Protein AF-A0A9J7MA09-F1 (afdb_monomer)

Mean predicted aligned error: 22.76 Å

Organism: Branchiostoma floridae (NCBI:txid7739)

pLDDT: mean 70.7, std 17.02, range [36.59, 96.62]

Secondary structure (DSSP, 8-state):
--HHHHHHHHGGG-TT--EE--TTSHHHHH-TTHHHHHHHH-TT--EETTEEP------TT---------THHHHHHHHHHHHHHHHHHHHHHHHHHHHHHHHHHHHHHHTS-SSPPP-----------------------TT-HHHHHHHHHHHHHHH---

Solvent-accessible surface area (backbone atoms only — not comparable to full-atom values): 10459 Å² total; per-residue (Å²): 132,74,68,71,60,57,59,67,61,52,50,55,72,42,65,78,42,42,68,49,80,59,80,91,41,76,72,64,76,78,37,100,55,52,69,60,57,49,44,74,52,23,73,48,39,42,31,49,66,87,40,76,46,81,71,88,80,64,66,91,83,67,72,78,82,80,64,82,81,58,69,64,60,66,55,46,52,57,50,50,52,50,50,51,52,50,50,52,52,50,50,54,50,49,52,50,51,52,53,51,52,53,50,53,50,48,54,52,59,72,67,48,75,90,64,78,76,81,77,92,77,82,83,74,94,76,78,94,78,87,80,90,87,79,93,72,87,66,80,77,64,93,74,43,70,68,58,55,53,49,51,52,51,55,49,42,64,72,75,62,73,125

Sequence (162 aa):
MCHPCVLQCLLSKCQQLAELHISGNPFCKERFSYHQELQSRIPSLELLDGLTTKRQSGRVGSAPVMRPMSASTIVSARQVESQLRNVEQQLSTFQSDLGQRFSSLRATMDSLPVEPPPSARSVGDRSDSRPSSGASSRPVSRCSSRARLKEAKDFAAKNFQL

Foldseek 3Di:
DDPVVVVLVVLLVCQQAAEDEDPPDPVVVPDPCVLVSSCVSHLNYQYYNNDGDDRPPDDPPPDPPCDPPPPVVVVVVVVVVVVVVVVVVVVVVVVVVVVVVVVVVVVVVVPDDPDDDPPPPDDDDDDDDDDDDDDDCDPPPPDDVVVVVVVVVVVCVVPPDD

Structure (mmCIF, N/CA/C/O backbone):
data_AF-A0A9J7MA09-F1
#
_entry.id   AF-A0A9J7MA09-F1
#
loop_
_atom_site.group_PDB
_atom_site.id
_atom_site.type_symbol
_atom_site.label_atom_id
_atom_site.label_alt_id
_atom_site.label_comp_id
_atom_site.label_asym_id
_atom_site.label_entity_id
_atom_site.label_seq_id
_atom_site.pdbx_PDB_ins_code
_atom_site.Cartn_x
_atom_site.Cartn_y
_atom_site.Cartn_z
_atom_site.occupancy
_atom_site.B_iso_or_equiv
_atom_site.auth_seq_id
_atom_site.auth_comp_id
_atom_site.auth_asym_id
_atom_site.auth_atom_id
_atom_site.pdbx_PDB_model_num
ATOM 1 N N . MET A 1 1 ? -19.377 -38.720 8.207 1.00 37.16 1 MET A N 1
ATOM 2 C CA . MET A 1 1 ? -19.075 -38.397 9.619 1.00 37.16 1 MET A CA 1
ATOM 3 C C . MET A 1 1 ? -18.699 -36.926 9.701 1.00 37.16 1 MET A C 1
ATOM 5 O O . MET A 1 1 ? -17.824 -36.487 8.967 1.00 37.16 1 MET A O 1
ATOM 9 N N . CYS A 1 2 ? -19.456 -36.148 10.474 1.00 37.81 2 CYS A N 1
ATOM 10 C CA . CYS A 1 2 ? -19.493 -34.689 10.396 1.00 37.81 2 CYS A CA 1
ATOM 11 C C . CYS A 1 2 ? -18.281 -34.030 11.077 1.00 37.81 2 CYS A C 1
ATOM 13 O O . CYS A 1 2 ? -18.297 -33.770 12.279 1.00 37.81 2 CYS A O 1
ATOM 15 N N . HIS A 1 3 ? -17.269 -33.678 10.282 1.00 47.97 3 HIS A N 1
ATOM 16 C CA . HIS A 1 3 ? -16.146 -32.835 10.705 1.00 47.97 3 HIS A CA 1
ATOM 17 C C . HIS A 1 3 ? -16.506 -31.480 11.360 1.00 47.97 3 HIS A C 1
ATOM 19 O O . HIS A 1 3 ? -15.758 -31.088 12.260 1.00 47.97 3 HIS A O 1
ATOM 25 N N . PRO A 1 4 ? -17.604 -30.761 11.023 1.00 52.03 4 PRO A N 1
ATOM 26 C CA . PRO A 1 4 ? -17.868 -29.464 11.659 1.00 52.03 4 PRO A CA 1
ATOM 27 C C . PRO A 1 4 ? -18.170 -29.574 13.161 1.00 52.03 4 PRO A C 1
ATOM 29 O O . PRO A 1 4 ? -17.817 -28.676 13.920 1.00 52.03 4 PRO A O 1
ATOM 32 N N . CYS A 1 5 ? -18.751 -30.687 13.623 1.00 48.91 5 CYS A N 1
ATOM 33 C CA . CYS A 1 5 ? -19.138 -30.849 15.027 1.00 48.91 5 CYS A CA 1
ATOM 34 C C . CYS A 1 5 ? -17.937 -31.021 15.971 1.00 48.91 5 CYS A C 1
ATOM 36 O O . CYS A 1 5 ? -18.004 -30.612 17.129 1.00 48.91 5 CYS A O 1
ATOM 38 N N . VAL A 1 6 ? -16.830 -31.596 15.489 1.00 53.75 6 VAL A N 1
ATOM 39 C CA . VAL A 1 6 ? -15.644 -31.874 16.319 1.00 53.75 6 VAL A CA 1
ATOM 40 C C . VAL A 1 6 ? -14.893 -30.583 16.648 1.00 53.75 6 VAL A C 1
ATOM 42 O O . VAL A 1 6 ? -14.580 -30.328 17.810 1.00 53.75 6 VAL A O 1
ATOM 45 N N . LEU A 1 7 ? -14.685 -29.720 15.648 1.00 56.41 7 LEU A N 1
ATOM 46 C CA . LEU A 1 7 ? -14.080 -28.395 15.832 1.00 56.41 7 LEU A CA 1
ATOM 47 C C . LEU A 1 7 ? -14.923 -27.528 16.778 1.00 56.41 7 LEU A C 1
ATOM 49 O O . LEU A 1 7 ? -14.399 -26.920 17.710 1.00 56.41 7 LEU A O 1
ATOM 53 N N . GLN A 1 8 ? -16.247 -27.557 16.607 1.00 57.00 8 GLN A N 1
ATOM 54 C CA . GLN A 1 8 ? -17.179 -26.764 17.410 1.00 57.00 8 GLN A CA 1
ATOM 55 C C . GLN A 1 8 ? -17.251 -27.191 18.890 1.00 57.00 8 GLN A C 1
ATOM 57 O O . GLN A 1 8 ? -17.674 -26.395 19.733 1.00 57.00 8 GLN A O 1
ATOM 62 N N . CYS A 1 9 ? -16.859 -28.429 19.213 1.00 54.00 9 CYS A N 1
ATOM 63 C CA . CYS A 1 9 ? -16.896 -28.995 20.566 1.00 54.00 9 CYS A CA 1
ATOM 64 C C . CYS A 1 9 ? -15.534 -28.965 21.287 1.00 54.00 9 CYS A C 1
ATOM 66 O O . CYS A 1 9 ? -15.488 -29.061 22.512 1.00 54.00 9 CYS A O 1
ATOM 68 N N . LEU A 1 10 ? -14.424 -28.835 20.553 1.00 65.19 10 LEU A N 1
ATOM 69 C CA . LEU A 1 10 ? -13.084 -28.678 21.133 1.00 65.19 10 LEU A CA 1
ATOM 70 C C . LEU A 1 10 ? -12.796 -27.226 21.518 1.00 65.19 10 LEU A C 1
ATOM 72 O O . LEU A 1 10 ? -12.194 -26.978 22.559 1.00 65.19 10 LEU A O 1
ATOM 76 N N . LEU A 1 11 ? -13.292 -26.271 20.730 1.00 66.88 11 LEU A N 1
ATOM 77 C CA . LEU A 1 11 ? -13.094 -24.841 20.969 1.00 66.88 11 LEU A CA 1
ATOM 78 C C . LEU A 1 11 ? -13.707 -24.347 22.290 1.00 66.88 11 LEU A C 1
ATOM 80 O O . LEU A 1 11 ? -13.172 -23.428 22.900 1.00 66.88 11 LEU A O 1
ATOM 84 N N . SER A 1 12 ? -14.767 -24.988 22.792 1.00 65.50 12 SER A N 1
ATOM 85 C CA . SER A 1 12 ? -15.349 -24.657 24.104 1.00 65.50 12 SER A CA 1
ATOM 86 C C . SER A 1 12 ? -14.429 -24.988 25.287 1.00 65.50 12 SER A C 1
ATOM 88 O O . SER A 1 12 ? -14.634 -24.478 26.388 1.00 65.50 12 SER A O 1
ATOM 90 N N . LYS A 1 13 ? -13.402 -25.826 25.083 1.00 71.44 13 LYS A N 1
ATOM 91 C CA . LYS A 1 13 ? -12.382 -26.121 26.102 1.00 71.44 13 LYS A CA 1
ATOM 92 C C . LYS A 1 13 ? -11.285 -25.055 26.150 1.00 71.44 13 LYS A C 1
ATOM 94 O O . LYS A 1 13 ? -10.549 -24.982 27.130 1.00 71.44 13 LYS A O 1
ATOM 99 N N . CYS A 1 14 ? -11.186 -24.208 25.129 1.00 71.12 14 CYS A N 1
ATOM 100 C CA . CYS A 1 14 ? -10.164 -23.175 25.002 1.00 71.12 14 CYS A CA 1
ATOM 101 C C . CYS A 1 14 ? -10.620 -21.860 25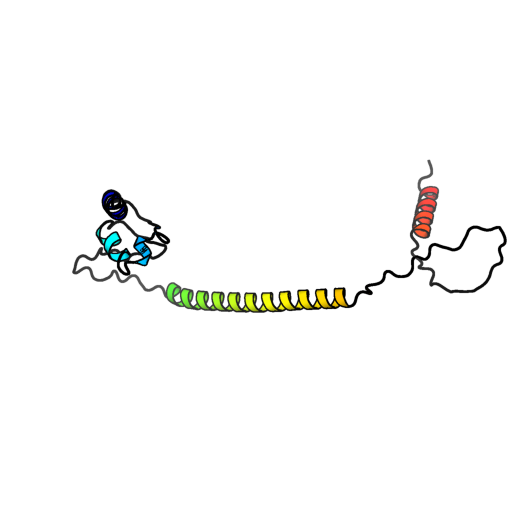.660 1.00 71.12 14 CYS A C 1
ATOM 103 O O . CYS A 1 14 ? -10.763 -20.838 24.998 1.00 71.12 14 CYS A O 1
ATOM 105 N N . GLN A 1 15 ? -10.842 -21.881 26.978 1.00 72.19 15 GLN A N 1
ATOM 106 C CA . GLN A 1 15 ? -11.394 -2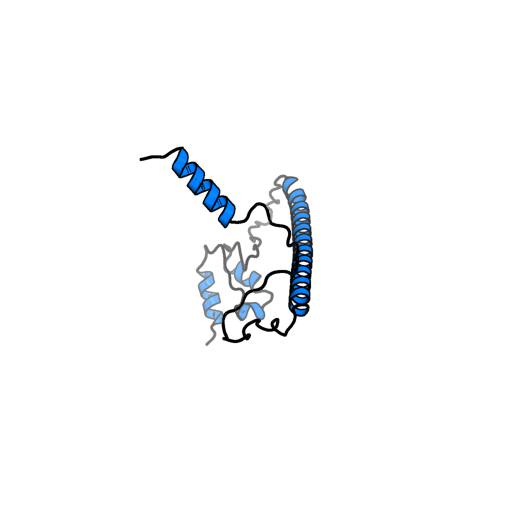0.747 27.744 1.00 72.19 15 GLN A CA 1
ATOM 107 C C . GLN A 1 15 ? -10.461 -19.530 27.877 1.00 72.19 15 GLN A C 1
ATOM 109 O O . GLN A 1 15 ? -10.877 -18.499 28.395 1.00 72.19 15 GLN A O 1
ATOM 114 N N . GLN A 1 16 ? -9.198 -19.658 27.469 1.00 79.12 16 GLN A N 1
ATOM 115 C CA . GLN A 1 16 ? -8.189 -18.593 27.527 1.00 79.12 16 GLN A CA 1
ATOM 116 C C . GLN A 1 16 ? -7.735 -18.141 26.136 1.00 79.12 16 GLN A C 1
ATOM 118 O O . GLN A 1 16 ? -6.774 -17.386 26.009 1.00 79.12 16 GLN A O 1
ATOM 123 N N . LEU A 1 17 ? -8.391 -18.624 25.079 1.00 82.38 17 LEU A N 1
ATOM 124 C CA . LEU A 1 17 ? -8.030 -18.258 23.720 1.00 82.38 17 LEU A CA 1
ATOM 125 C C . LEU A 1 17 ? -8.403 -16.791 23.479 1.00 82.38 17 LEU A C 1
ATOM 127 O O . LEU A 1 17 ? -9.577 -16.432 23.584 1.00 82.38 17 LEU A O 1
ATOM 131 N N . ALA A 1 18 ? -7.396 -15.967 23.191 1.00 81.75 18 ALA A N 1
ATOM 132 C CA . ALA A 1 18 ? -7.553 -14.537 22.928 1.00 81.75 18 ALA A CA 1
ATOM 133 C C . ALA A 1 18 ? -7.688 -14.231 21.428 1.00 81.75 18 ALA A C 1
ATOM 135 O O . ALA A 1 18 ? -8.427 -13.329 21.049 1.00 81.75 18 ALA A O 1
ATOM 136 N N . GLU A 1 19 ? -7.036 -15.014 20.567 1.00 87.50 19 GLU A N 1
ATOM 137 C CA . GLU A 1 19 ? -7.049 -14.819 19.118 1.00 87.50 19 GLU A CA 1
ATOM 138 C C . GLU A 1 19 ? -7.335 -16.135 18.390 1.00 87.50 19 GLU A C 1
ATOM 140 O O . GLU A 1 19 ? -6.794 -17.187 18.740 1.00 87.50 19 GLU A O 1
ATOM 145 N N . LEU A 1 20 ? -8.202 -16.074 17.378 1.00 85.88 20 LEU A N 1
ATOM 146 C CA . LEU A 1 20 ? -8.573 -17.208 16.542 1.00 85.88 20 LEU A CA 1
ATOM 147 C C . LEU A 1 20 ? -8.663 -16.771 15.078 1.00 85.88 20 LEU A C 1
ATOM 149 O O . LEU A 1 20 ? -9.381 -15.832 14.738 1.00 85.88 20 LEU A O 1
ATOM 153 N N . HIS A 1 21 ? -7.970 -17.498 14.204 1.00 86.12 21 HIS A N 1
ATOM 154 C CA . HIS A 1 21 ? -8.041 -17.313 12.760 1.00 86.12 21 HIS A CA 1
ATOM 155 C C . HIS A 1 21 ? -8.563 -18.590 12.101 1.00 86.12 21 HIS A C 1
ATOM 157 O O . HIS A 1 21 ? -7.984 -19.667 12.244 1.00 86.12 21 HIS A O 1
ATOM 163 N N . ILE A 1 22 ? -9.686 -18.471 11.409 1.00 83.56 22 ILE A N 1
ATOM 164 C CA . ILE A 1 22 ? -10.436 -19.571 10.792 1.00 83.56 22 ILE A CA 1
ATOM 165 C C . ILE A 1 22 ? -10.941 -19.219 9.393 1.00 83.56 22 ILE A C 1
ATOM 167 O O . ILE A 1 22 ? -11.633 -20.033 8.771 1.00 83.56 22 ILE A O 1
ATOM 171 N N . SER A 1 23 ? -10.603 -18.032 8.890 1.00 81.19 23 SER A N 1
ATOM 172 C CA . SER A 1 23 ? -10.891 -17.627 7.523 1.00 81.19 23 SER A CA 1
ATOM 17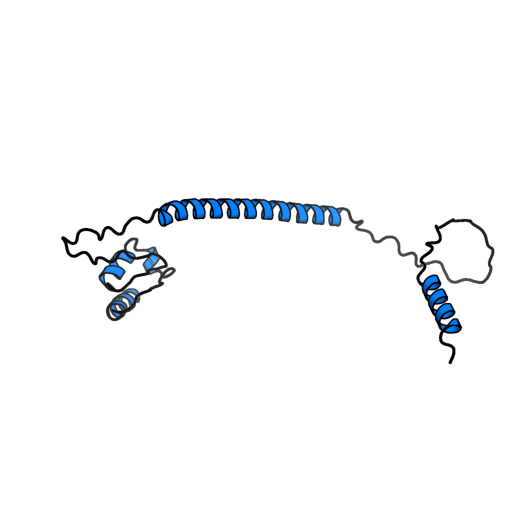3 C C . SER A 1 23 ? -10.392 -18.679 6.516 1.00 81.19 23 SER A C 1
ATOM 175 O O . SER A 1 23 ? -9.392 -19.365 6.728 1.00 81.19 23 SER A O 1
ATOM 177 N N . GLY A 1 24 ? -11.153 -18.881 5.438 1.00 77.00 24 GLY A N 1
ATOM 178 C CA . GLY A 1 24 ? -10.856 -19.900 4.423 1.00 77.00 24 GLY A CA 1
ATOM 179 C C . GLY A 1 24 ? -11.428 -21.295 4.705 1.00 77.00 24 GLY A C 1
ATOM 180 O O . GLY A 1 24 ? -11.507 -22.106 3.780 1.00 77.00 24 GLY A O 1
ATOM 181 N N . ASN A 1 25 ? -11.918 -21.568 5.919 1.00 79.94 25 ASN A N 1
ATOM 182 C CA . ASN A 1 25 ? -12.599 -22.828 6.201 1.00 79.94 25 ASN A CA 1
ATOM 183 C C . ASN A 1 25 ? -14.001 -22.889 5.553 1.00 79.94 25 ASN A C 1
ATOM 185 O O . ASN A 1 25 ? -14.700 -21.873 5.505 1.00 79.94 25 ASN A O 1
ATOM 189 N N . PRO A 1 26 ? -14.469 -24.076 5.104 1.00 74.38 26 PRO A N 1
ATOM 190 C CA . PRO A 1 26 ? -15.770 -24.223 4.439 1.00 74.38 26 PRO A CA 1
ATOM 191 C C . PRO A 1 26 ? -16.946 -23.703 5.275 1.00 74.38 26 PRO A C 1
ATOM 193 O O . PRO A 1 26 ? -17.863 -23.090 4.738 1.00 74.38 26 PRO A O 1
ATOM 196 N N . PHE A 1 27 ? -16.881 -23.864 6.602 1.00 71.19 27 PHE A N 1
ATOM 197 C CA . PHE A 1 27 ? -17.937 -23.416 7.513 1.00 71.19 27 PHE A CA 1
ATOM 198 C C . PHE A 1 27 ? -18.094 -21.887 7.572 1.00 71.19 27 PHE A C 1
ATOM 200 O O . PHE A 1 27 ? -19.177 -21.402 7.894 1.00 71.19 27 PHE A O 1
ATOM 207 N N . CYS A 1 28 ? -17.046 -21.126 7.239 1.00 70.81 28 CYS A N 1
ATOM 208 C CA . CYS A 1 28 ? -17.082 -19.662 7.227 1.00 70.81 28 CYS A CA 1
ATOM 209 C C . CYS A 1 28 ? -17.832 -19.109 6.006 1.00 70.81 28 CYS A C 1
ATOM 211 O O . CYS A 1 28 ? -18.261 -17.961 6.022 1.00 70.81 28 CYS A O 1
ATOM 213 N N . LYS A 1 29 ? -18.000 -19.914 4.944 1.00 68.50 29 LYS A N 1
ATOM 214 C CA . LYS A 1 29 ? -18.679 -19.498 3.705 1.00 68.50 29 LYS A CA 1
ATOM 215 C C . LYS A 1 29 ? -20.202 -19.600 3.793 1.00 68.50 29 LYS A C 1
ATOM 217 O O . LYS A 1 29 ? -20.898 -18.879 3.092 1.00 68.50 29 LYS A O 1
ATOM 222 N N . GLU A 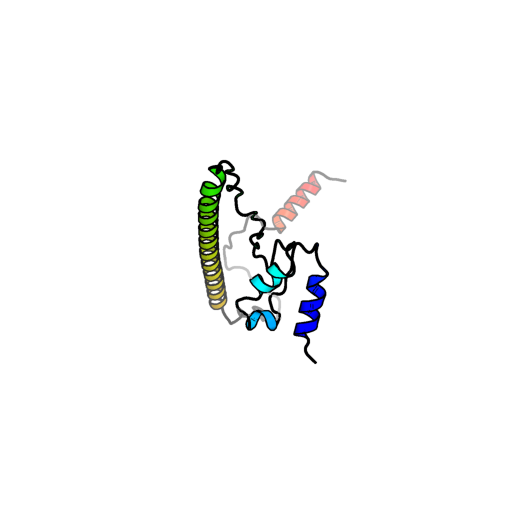1 30 ? -20.711 -20.496 4.635 1.00 64.62 30 GLU A N 1
ATOM 223 C CA . GLU A 1 30 ? -22.139 -20.838 4.680 1.00 64.62 30 GLU A CA 1
ATOM 224 C C . GLU A 1 30 ? -22.914 -20.099 5.778 1.00 64.62 30 GLU A C 1
ATOM 226 O O . GLU A 1 30 ? -24.138 -19.991 5.704 1.00 64.62 30 GLU A O 1
ATOM 231 N N . ARG A 1 31 ? -22.231 -19.578 6.806 1.00 62.34 31 ARG A N 1
ATOM 232 C CA . ARG A 1 31 ? -22.879 -18.942 7.960 1.00 62.34 31 ARG A CA 1
ATOM 233 C C . ARG A 1 31 ? -22.409 -17.514 8.158 1.00 62.34 31 ARG A C 1
ATOM 235 O O . ARG A 1 31 ? -21.379 -17.283 8.771 1.00 62.34 31 ARG A O 1
ATOM 242 N N . PHE A 1 32 ? -23.238 -16.549 7.780 1.00 58.88 32 PHE A N 1
ATOM 243 C CA . PHE A 1 32 ? -23.013 -15.130 8.087 1.00 58.88 32 PHE A CA 1
ATOM 244 C C . PHE A 1 32 ? -22.918 -14.820 9.602 1.00 58.88 32 PHE A C 1
ATOM 246 O O . PHE A 1 32 ? -22.490 -13.735 9.981 1.00 58.88 32 PHE A O 1
ATOM 253 N N . SER A 1 33 ? -23.282 -15.762 10.481 1.00 69.31 33 SER A N 1
ATOM 254 C CA . SER A 1 33 ? -23.350 -15.598 11.940 1.00 69.31 33 SER A CA 1
ATOM 255 C C . SER A 1 33 ? -22.278 -16.356 12.740 1.00 69.31 33 SER A C 1
ATOM 257 O O . SER A 1 33 ? -22.363 -16.388 13.971 1.00 69.31 33 SER A O 1
ATOM 259 N N . TYR A 1 34 ? -21.267 -16.969 12.103 1.00 79.56 34 TYR A N 1
ATOM 260 C CA . TYR A 1 34 ? -20.293 -17.798 12.837 1.00 79.56 34 TYR A CA 1
ATOM 261 C C . TYR A 1 34 ? -19.503 -17.003 13.890 1.00 79.56 34 TYR A C 1
ATOM 263 O O . TYR A 1 34 ? -19.156 -17.549 14.938 1.00 79.56 34 TYR A O 1
ATOM 271 N N . HIS A 1 35 ? -19.276 -15.705 13.657 1.00 79.88 35 HIS A N 1
ATOM 272 C CA . HIS A 1 35 ? -18.622 -14.820 14.622 1.00 79.88 35 HIS A CA 1
ATOM 273 C C . HIS A 1 35 ? -19.373 -14.768 15.958 1.00 79.88 35 HIS A C 1
ATOM 275 O O . HIS A 1 35 ? -18.761 -14.883 17.018 1.00 79.88 35 HIS A O 1
ATOM 281 N N . GLN A 1 36 ? -20.704 -14.652 15.917 1.00 77.94 36 GLN A N 1
ATOM 282 C CA . GLN A 1 36 ? -21.536 -14.592 17.118 1.00 77.94 36 GLN A CA 1
ATOM 283 C C . GLN A 1 36 ? -21.582 -15.949 17.836 1.00 77.94 36 GLN A C 1
ATOM 285 O O . GLN A 1 36 ? -21.497 -16.005 19.064 1.00 77.94 36 GLN A O 1
ATOM 290 N N . GLU A 1 37 ? -21.661 -17.049 17.079 1.00 79.19 37 GLU A N 1
ATOM 291 C CA . GLU A 1 37 ? -21.626 -18.404 17.640 1.00 79.19 37 GLU A CA 1
ATOM 292 C C . GLU A 1 37 ? -20.303 -18.681 18.367 1.00 79.19 37 GLU A C 1
ATOM 294 O O . GLU A 1 37 ? -20.310 -19.193 19.488 1.00 79.19 37 GLU A O 1
ATOM 299 N N . LEU A 1 38 ? -19.167 -18.312 17.774 1.00 80.94 38 LEU A N 1
ATOM 300 C CA . LEU A 1 38 ? -17.853 -18.510 18.388 1.00 80.94 38 LEU A CA 1
ATOM 301 C C . LEU A 1 38 ? -17.639 -17.612 19.596 1.00 80.94 38 LEU A C 1
ATOM 303 O O . LEU A 1 38 ? -17.138 -18.086 20.613 1.00 80.94 38 LEU A O 1
ATOM 307 N N . GLN A 1 39 ? -18.093 -16.362 19.532 1.00 78.06 39 GLN A N 1
ATOM 308 C CA . GLN A 1 39 ? -18.014 -15.450 20.665 1.00 78.06 39 GLN A CA 1
ATOM 309 C C . GLN A 1 39 ? -18.841 -15.941 21.864 1.00 78.06 39 GLN A C 1
ATOM 311 O O . GLN A 1 39 ? -18.410 -15.810 23.007 1.00 78.06 39 GLN A O 1
ATOM 316 N N . SER A 1 40 ? -20.005 -16.555 21.620 1.00 77.88 40 SER A N 1
ATOM 317 C CA . SER A 1 40 ? -20.821 -17.141 22.694 1.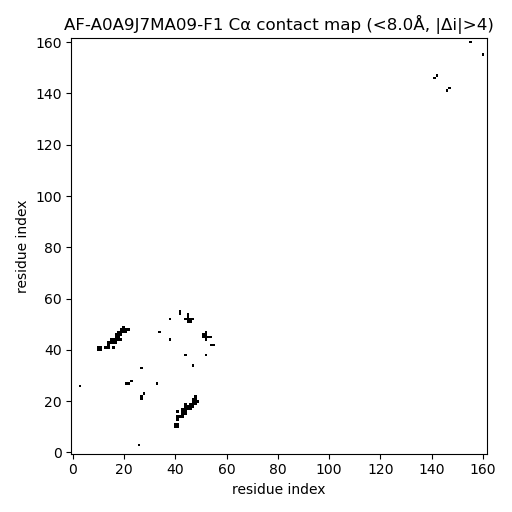00 77.88 40 SER A CA 1
ATOM 318 C C . SER A 1 40 ? -20.156 -18.347 23.371 1.00 77.88 40 SER A C 1
ATOM 320 O O . SER A 1 40 ? -20.399 -18.607 24.548 1.00 77.88 40 SER A O 1
ATOM 322 N N . ARG A 1 41 ? -19.306 -19.083 22.641 1.00 78.88 41 ARG A N 1
ATOM 323 C CA . ARG A 1 41 ? -18.621 -20.291 23.130 1.00 78.88 41 ARG A CA 1
ATOM 324 C C . ARG A 1 41 ? -17.249 -20.002 23.730 1.00 78.88 41 ARG A C 1
ATOM 326 O O . ARG A 1 41 ? -16.816 -20.739 24.611 1.00 78.88 41 ARG A O 1
ATOM 333 N N . ILE A 1 42 ? -16.579 -18.956 23.250 1.00 82.94 42 ILE A N 1
ATOM 334 C CA . ILE A 1 42 ? -15.252 -18.521 23.687 1.00 82.94 42 ILE A CA 1
ATOM 335 C C . ILE A 1 42 ? -15.360 -17.058 24.144 1.00 82.94 42 ILE A C 1
ATOM 337 O O . ILE A 1 42 ? -15.019 -16.137 23.401 1.00 82.94 42 ILE A O 1
ATOM 341 N N . PRO A 1 43 ? -15.845 -16.810 25.371 1.00 77.25 43 PRO A N 1
ATOM 342 C CA . PRO A 1 43 ? -16.034 -15.449 25.871 1.00 77.25 43 PRO A CA 1
ATOM 343 C C . PRO A 1 43 ? -14.715 -14.684 26.075 1.00 77.25 43 PRO A C 1
ATOM 345 O O . PRO A 1 43 ? -14.736 -13.458 26.180 1.00 77.25 43 PRO A O 1
ATOM 348 N N . SER A 1 44 ? -13.575 -15.385 26.129 1.00 78.81 44 SER A N 1
ATOM 349 C CA . SER A 1 44 ? -12.231 -14.796 26.212 1.00 78.81 44 SER A CA 1
ATOM 350 C C . SER A 1 44 ? -11.699 -14.263 24.883 1.00 78.81 44 SER A C 1
ATOM 352 O O . SER A 1 44 ? -10.648 -13.629 24.881 1.00 78.81 44 SER A O 1
ATOM 354 N N . LEU A 1 45 ? -12.383 -14.536 23.768 1.00 83.31 45 LEU A N 1
ATOM 355 C CA . LEU A 1 45 ? -11.898 -14.193 22.440 1.00 83.31 45 LEU A CA 1
ATOM 356 C C . LEU A 1 45 ? -11.938 -12.674 22.225 1.00 83.31 45 LEU A C 1
ATOM 358 O O . LEU A 1 45 ? -12.971 -12.024 22.421 1.00 83.31 45 LEU A O 1
ATOM 362 N N . GLU A 1 46 ? -10.801 -12.114 21.828 1.00 84.69 46 GLU A N 1
ATOM 363 C CA . GLU A 1 46 ? -10.599 -10.687 21.559 1.00 84.69 46 GLU A CA 1
ATOM 364 C C . GLU A 1 46 ? -10.506 -10.402 20.061 1.00 84.69 46 GLU A C 1
ATOM 366 O O . GLU A 1 46 ? -10.990 -9.368 19.594 1.00 84.69 46 GLU A O 1
ATOM 371 N N . LEU A 1 47 ? -9.898 -11.326 19.316 1.00 85.12 47 LEU A N 1
ATOM 372 C CA . LEU A 1 47 ? -9.626 -11.208 17.889 1.00 85.12 47 LEU A CA 1
ATOM 373 C C . LEU A 1 47 ? -10.130 -12.453 17.156 1.00 85.12 47 LEU A C 1
ATOM 375 O O . LEU A 1 47 ? -9.721 -13.576 17.455 1.00 85.12 47 LEU A O 1
ATOM 379 N N . LEU A 1 48 ? -11.007 -12.243 16.177 1.00 85.75 48 LEU A N 1
ATOM 380 C CA . LEU A 1 48 ? -11.513 -13.286 15.292 1.00 85.75 48 LEU A CA 1
ATOM 381 C C . LEU A 1 48 ? -11.318 -12.861 13.840 1.00 85.75 48 LEU A C 1
ATOM 383 O O . LEU A 1 48 ? -11.914 -11.879 13.404 1.00 85.75 48 LEU A O 1
ATOM 387 N N . ASP A 1 49 ? -10.482 -13.588 13.099 1.00 83.88 49 ASP A N 1
ATOM 388 C CA . ASP A 1 49 ? -10.141 -13.278 11.701 1.00 83.88 49 ASP A CA 1
ATOM 389 C C . ASP A 1 49 ? -9.632 -11.833 11.502 1.00 83.88 49 ASP A C 1
ATOM 391 O O . ASP A 1 49 ? -9.907 -11.186 10.495 1.00 83.88 49 ASP A O 1
ATOM 395 N N . GLY A 1 50 ? -8.903 -11.308 12.493 1.00 80.19 50 GLY A N 1
ATOM 396 C CA . GLY A 1 50 ? -8.401 -9.928 12.499 1.00 80.19 50 GLY A CA 1
ATOM 397 C C . GLY A 1 50 ? -9.441 -8.866 12.879 1.00 80.19 50 GLY A C 1
ATOM 398 O O . GLY A 1 50 ? -9.096 -7.690 12.987 1.00 80.19 50 GLY A O 1
ATOM 399 N N . LEU A 1 51 ? -10.697 -9.253 13.128 1.00 78.44 51 LEU A N 1
ATOM 400 C CA . LEU A 1 51 ? -11.741 -8.364 13.634 1.00 78.44 51 LEU A CA 1
ATOM 401 C C . LEU A 1 51 ? -11.787 -8.407 15.161 1.00 78.44 51 LEU A C 1
ATOM 403 O O . LEU A 1 51 ? -11.771 -9.476 15.772 1.00 78.44 51 LEU A O 1
ATOM 407 N N . THR A 1 52 ? -11.890 -7.236 15.788 1.00 78.50 52 THR A N 1
ATOM 408 C CA . THR A 1 52 ? -12.036 -7.140 17.242 1.00 78.50 52 THR A CA 1
ATOM 409 C C . THR A 1 52 ? -13.462 -7.488 17.661 1.00 78.50 52 THR A C 1
ATOM 411 O O . THR A 1 52 ? -14.439 -6.876 17.219 1.00 78.50 52 THR A O 1
ATOM 414 N N . THR A 1 53 ? -13.610 -8.475 18.540 1.00 70.50 53 THR A N 1
ATOM 415 C CA . THR A 1 53 ? -14.916 -8.881 19.063 1.00 70.50 53 THR A CA 1
ATOM 416 C C . THR A 1 53 ? -15.267 -8.024 20.278 1.00 70.50 53 THR A C 1
ATOM 418 O O . THR A 1 53 ? -14.567 -8.023 21.292 1.00 70.50 53 THR A O 1
ATOM 421 N N . LYS A 1 54 ? -16.370 -7.262 20.210 1.00 64.06 54 LYS A N 1
ATOM 422 C CA . LYS A 1 54 ? -16.862 -6.476 21.357 1.00 64.06 54 LYS A CA 1
ATOM 423 C C . LYS A 1 54 ? -17.181 -7.420 22.513 1.00 64.06 54 LYS A C 1
ATOM 425 O O . LYS A 1 54 ? -18.202 -8.101 22.457 1.00 64.06 54 LYS A O 1
ATOM 430 N N . ARG A 1 55 ? -16.356 -7.447 23.568 1.00 63.06 55 ARG A N 1
ATOM 431 C CA . ARG A 1 55 ? -16.655 -8.205 24.795 1.00 63.06 55 ARG A CA 1
ATOM 432 C C . ARG A 1 55 ? -18.071 -7.859 25.264 1.00 63.06 55 ARG A C 1
ATOM 434 O O . ARG A 1 55 ? -18.342 -6.704 25.591 1.00 63.06 55 ARG A O 1
ATOM 441 N N . GLN A 1 56 ? -18.949 -8.855 25.375 1.00 55.78 56 GLN A N 1
ATOM 442 C CA . GLN A 1 56 ? -20.216 -8.736 26.108 1.00 55.78 56 GLN A CA 1
ATOM 443 C C . GLN A 1 56 ? -19.949 -8.700 27.625 1.00 55.78 56 GLN A C 1
ATOM 445 O O . GLN A 1 56 ? -20.574 -9.394 28.413 1.00 55.78 56 GLN A O 1
ATOM 450 N N . SER A 1 57 ? -18.974 -7.906 28.063 1.00 48.50 57 SER A N 1
ATOM 451 C CA . SER A 1 57 ? -18.733 -7.640 29.475 1.00 48.50 57 SER A CA 1
ATOM 452 C C . SER A 1 57 ? -19.483 -6.368 29.844 1.00 48.50 57 SER A C 1
ATOM 454 O O . SER A 1 57 ? -18.887 -5.330 30.121 1.00 48.50 57 SER A O 1
ATOM 456 N N . GLY A 1 58 ? -20.808 -6.444 29.792 1.00 47.03 58 GLY A N 1
ATOM 457 C CA . GLY A 1 58 ? -21.690 -5.400 30.281 1.00 47.03 58 GLY A CA 1
ATOM 458 C C . GLY A 1 58 ? -22.563 -5.976 31.378 1.00 47.03 58 GLY A C 1
ATOM 459 O O . GLY A 1 58 ? -23.604 -6.556 31.087 1.00 47.03 58 GLY A O 1
ATOM 460 N N . ARG A 1 59 ? -22.177 -5.789 32.647 1.00 46.81 59 ARG A N 1
ATOM 461 C CA . ARG A 1 59 ? -23.194 -5.734 33.701 1.00 46.81 59 ARG A CA 1
ATOM 462 C C . ARG A 1 59 ? -24.188 -4.653 33.277 1.00 46.81 59 ARG A C 1
ATOM 464 O O . ARG A 1 59 ? -23.783 -3.509 33.064 1.00 46.81 59 ARG A O 1
ATOM 471 N N . VAL A 1 60 ? -25.458 -5.027 33.132 1.00 47.50 60 VAL A N 1
ATOM 472 C CA . VAL A 1 60 ? -26.571 -4.086 32.974 1.00 47.50 60 VAL A CA 1
ATOM 473 C C . VAL A 1 60 ? -26.457 -3.068 34.113 1.00 47.50 60 VAL A C 1
ATOM 475 O O . VAL A 1 60 ? -26.549 -3.442 35.278 1.00 47.50 60 VAL A O 1
ATOM 478 N N . GLY A 1 61 ? -26.149 -1.810 33.786 1.00 52.03 61 GLY A N 1
ATOM 479 C CA . GLY A 1 61 ? -26.041 -0.714 34.757 1.00 52.03 61 GLY A CA 1
ATOM 480 C C . GLY A 1 61 ? -24.648 -0.114 34.982 1.00 52.03 61 GLY A C 1
ATOM 481 O O . GLY A 1 61 ? -24.555 0.895 35.673 1.00 52.03 61 GLY A O 1
ATOM 482 N N . SER A 1 62 ? -23.566 -0.639 34.392 1.00 48.00 62 SER A N 1
ATOM 483 C CA . SER A 1 62 ? -22.302 0.116 34.388 1.00 48.00 62 SER A CA 1
ATOM 484 C C . SER A 1 62 ? -22.384 1.200 33.322 1.00 48.00 62 SER A C 1
ATOM 486 O O . SER A 1 62 ? -22.270 0.905 32.131 1.00 48.00 62 SER A O 1
ATOM 488 N N . ALA A 1 63 ? -22.565 2.453 33.744 1.00 57.59 63 ALA A N 1
ATOM 489 C CA . ALA A 1 63 ? -22.357 3.600 32.870 1.00 57.59 63 ALA A CA 1
ATOM 490 C C . ALA A 1 63 ? -21.005 3.439 32.144 1.00 57.59 63 ALA A C 1
ATOM 492 O O . ALA A 1 63 ? -20.034 2.985 32.768 1.00 57.59 63 ALA A O 1
ATOM 493 N N . PRO A 1 64 ? -20.928 3.731 30.833 1.00 62.12 64 PRO A N 1
ATOM 494 C CA . PRO A 1 64 ? -19.672 3.637 30.109 1.00 62.12 64 PRO A CA 1
ATOM 495 C C . PRO A 1 64 ? -18.641 4.499 30.832 1.00 62.12 64 PRO A C 1
ATOM 497 O O . PRO A 1 64 ? -18.910 5.658 31.149 1.00 62.12 64 PRO A O 1
ATOM 500 N N . VAL A 1 65 ? -17.474 3.919 31.122 1.00 60.94 65 VAL A N 1
ATOM 501 C CA . VAL A 1 65 ? -16.339 4.665 31.667 1.00 60.94 65 VAL A CA 1
ATOM 502 C C . VAL A 1 65 ? -16.032 5.767 30.661 1.00 60.94 65 VAL A C 1
ATOM 504 O O . VAL A 1 65 ? -15.466 5.500 29.599 1.00 60.94 65 VAL A O 1
ATOM 507 N N . MET A 1 66 ? -16.455 6.992 30.977 1.00 51.28 66 MET A N 1
ATOM 508 C CA . MET A 1 66 ? -16.145 8.173 30.188 1.00 51.28 66 MET A CA 1
ATOM 509 C C . MET A 1 66 ? -14.664 8.456 30.377 1.00 51.28 66 MET A C 1
ATOM 511 O O . MET A 1 66 ? -14.249 9.220 31.245 1.00 51.28 66 MET A O 1
ATOM 515 N N . ARG A 1 67 ? -13.839 7.780 29.584 1.00 64.00 67 ARG A N 1
ATOM 516 C CA . ARG A 1 67 ? -12.477 8.245 29.372 1.00 64.00 67 ARG A CA 1
ATOM 517 C C . ARG A 1 67 ? -12.598 9.595 28.667 1.00 64.00 67 ARG A C 1
ATOM 519 O O . ARG A 1 67 ? -13.438 9.708 27.769 1.00 64.00 67 ARG A O 1
ATOM 526 N N . PRO A 1 68 ? -11.798 10.607 29.035 1.00 56.62 68 PRO A N 1
ATOM 527 C CA . PRO A 1 68 ? -11.698 11.794 28.207 1.00 56.62 68 PRO A CA 1
ATOM 528 C C . PRO A 1 68 ? -11.388 11.328 26.781 1.00 56.62 68 PRO A C 1
ATOM 530 O O . PRO A 1 68 ? -10.410 10.613 26.558 1.00 56.62 68 PRO A O 1
ATOM 533 N N . MET A 1 69 ? -12.277 11.650 25.836 1.00 55.69 69 MET A N 1
ATOM 534 C CA . MET A 1 69 ? -12.020 11.486 24.409 1.00 55.69 69 MET A CA 1
ATOM 535 C C . MET A 1 69 ? -10.841 12.398 24.087 1.00 55.69 69 MET A C 1
ATOM 537 O O . MET A 1 69 ? -11.016 13.580 23.798 1.00 55.69 69 MET A O 1
ATOM 541 N N . SER A 1 70 ? -9.625 11.874 24.222 1.00 56.06 70 SER A N 1
ATOM 542 C CA . SER A 1 70 ? -8.418 12.592 23.855 1.00 56.06 70 SER A CA 1
ATOM 543 C C . SER A 1 70 ? -8.572 13.001 22.395 1.00 56.06 70 SER A C 1
ATOM 545 O O . SER A 1 70 ? -8.663 12.144 21.516 1.00 56.06 70 SER A O 1
ATOM 547 N N . ALA A 1 71 ? -8.587 14.306 22.123 1.00 51.94 71 ALA A N 1
ATOM 548 C CA . ALA A 1 71 ? -8.665 14.871 20.774 1.00 51.94 71 ALA A CA 1
ATOM 549 C C . ALA A 1 71 ? -7.610 14.285 19.802 1.00 51.94 71 ALA A C 1
ATOM 551 O O . ALA A 1 71 ? -7.767 14.370 18.588 1.00 51.94 71 ALA A O 1
ATOM 552 N N . SER A 1 72 ? -6.579 13.619 20.333 1.00 52.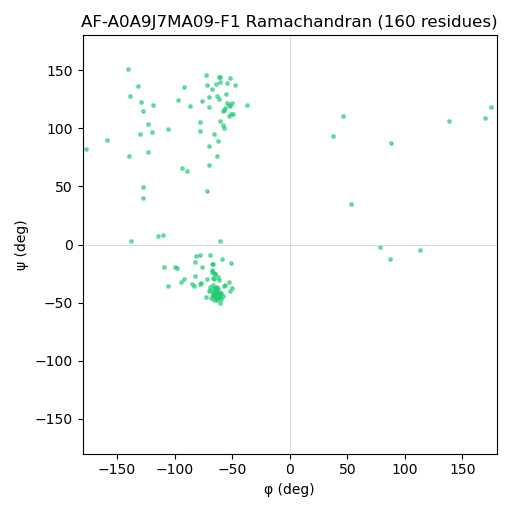19 72 SER A N 1
ATOM 553 C CA . SER A 1 72 ? -5.600 12.809 19.605 1.00 52.19 72 SER A CA 1
ATOM 554 C C . SER A 1 72 ? -6.219 11.742 18.680 1.00 52.19 72 SER A C 1
ATOM 556 O O . SER A 1 72 ? -5.767 11.588 17.549 1.00 52.19 72 SER A O 1
ATOM 558 N N . THR A 1 73 ? -7.290 11.041 19.075 1.00 52.00 73 THR A N 1
ATOM 559 C CA . THR A 1 73 ? -7.793 9.895 18.285 1.00 52.00 73 THR A CA 1
ATOM 560 C C . THR A 1 73 ? -8.593 10.315 17.042 1.00 52.00 73 THR A C 1
ATOM 562 O O . THR A 1 73 ? -8.506 9.662 16.006 1.00 52.00 73 THR A O 1
ATOM 565 N N . ILE A 1 74 ? -9.332 11.431 17.099 1.00 52.88 74 ILE A N 1
ATOM 566 C CA . ILE A 1 74 ? -10.109 11.939 15.947 1.00 52.88 74 ILE A CA 1
ATOM 567 C C . ILE A 1 74 ? -9.201 12.660 14.939 1.00 52.88 74 ILE A C 1
ATOM 569 O O . ILE A 1 74 ? -9.416 12.557 13.730 1.00 52.88 74 ILE A O 1
ATOM 573 N N . VAL A 1 75 ? -8.157 13.348 15.416 1.00 54.16 75 VAL A N 1
ATOM 574 C CA . VAL A 1 75 ? -7.137 13.951 14.543 1.00 54.16 75 VAL A CA 1
ATOM 575 C C . VAL A 1 75 ? -6.285 12.861 13.878 1.00 54.16 75 VAL A C 1
ATOM 577 O O . VAL A 1 75 ? -5.996 12.964 12.687 1.00 54.16 75 VAL A O 1
ATOM 580 N N . SER A 1 76 ? -5.987 11.770 14.594 1.00 60.84 76 SER A N 1
ATOM 581 C CA . SER A 1 76 ? -5.238 10.620 14.073 1.00 60.84 76 SER A CA 1
ATOM 582 C C . SER A 1 76 ? -5.942 9.923 12.902 1.00 60.84 76 SER A C 1
ATOM 584 O O . SER A 1 76 ? -5.300 9.677 11.887 1.00 60.84 76 SER A O 1
ATOM 586 N N . ALA A 1 77 ? -7.257 9.677 12.967 1.00 68.31 77 ALA A N 1
ATOM 587 C CA . ALA A 1 77 ? -7.965 8.973 11.891 1.00 68.31 77 ALA A CA 1
ATOM 588 C C . ALA A 1 77 ? -7.961 9.745 10.555 1.00 68.31 77 ALA A C 1
ATOM 590 O O . ALA A 1 77 ? -7.622 9.184 9.515 1.00 68.31 77 ALA A O 1
ATOM 591 N N . ARG A 1 78 ? -8.246 11.056 10.580 1.00 74.31 78 ARG A N 1
ATOM 592 C CA . ARG A 1 78 ? -8.212 11.897 9.367 1.00 74.31 78 ARG A CA 1
ATOM 593 C C . ARG A 1 78 ? -6.800 12.061 8.805 1.00 74.31 78 ARG A C 1
ATOM 595 O O . ARG A 1 78 ? -6.625 12.138 7.591 1.00 74.31 78 ARG A O 1
ATOM 602 N N . GLN A 1 79 ? -5.790 12.119 9.674 1.00 77.25 79 GLN A N 1
ATOM 603 C CA . GLN A 1 79 ? -4.389 12.152 9.252 1.00 77.25 79 GLN A CA 1
ATOM 604 C C . GLN A 1 79 ? -3.971 10.837 8.590 1.00 77.25 79 GLN A C 1
ATOM 606 O O . GLN A 1 79 ? -3.321 10.875 7.549 1.00 77.25 79 GLN A O 1
ATOM 611 N N . VAL A 1 80 ? -4.391 9.695 9.137 1.00 82.44 80 VAL A N 1
ATOM 612 C CA . VAL A 1 80 ? -4.137 8.374 8.545 1.00 82.44 80 VAL A CA 1
ATOM 613 C C . VAL A 1 80 ? -4.835 8.238 7.190 1.00 82.44 80 VAL A C 1
ATOM 615 O O . VAL A 1 80 ? -4.203 7.810 6.230 1.00 82.44 80 VAL A O 1
ATOM 618 N N . GLU A 1 81 ? -6.089 8.676 7.054 1.00 84.56 81 GLU A N 1
ATOM 619 C CA . GLU A 1 81 ? -6.786 8.690 5.757 1.00 84.56 81 GLU A CA 1
ATOM 620 C C . GLU A 1 81 ? -6.080 9.574 4.719 1.00 84.56 81 GLU A C 1
ATOM 622 O O . GLU A 1 81 ? -5.944 9.187 3.559 1.00 84.56 81 GLU A O 1
ATOM 627 N N . SER A 1 82 ? -5.598 10.751 5.129 1.00 84.62 82 SER A N 1
ATOM 628 C CA . SER A 1 82 ? -4.818 11.638 4.260 1.00 84.62 82 SER A CA 1
ATOM 629 C C . SER A 1 82 ? -3.503 10.987 3.815 1.00 84.62 82 SER A C 1
ATOM 631 O O . SER A 1 82 ? -3.150 11.046 2.637 1.00 84.62 82 SER A O 1
ATOM 633 N N . GLN A 1 83 ? -2.807 10.300 4.729 1.00 86.62 83 GLN A N 1
ATOM 634 C CA . GLN A 1 83 ? -1.594 9.546 4.405 1.00 86.62 83 GLN A CA 1
ATOM 635 C C . GLN A 1 83 ? -1.879 8.390 3.442 1.00 86.62 83 GLN A C 1
ATOM 637 O O . GLN A 1 83 ? -1.143 8.225 2.474 1.00 86.62 83 GLN A O 1
ATOM 642 N N . LEU A 1 84 ? -2.964 7.639 3.646 1.00 92.38 84 LEU A N 1
ATOM 643 C CA . LEU A 1 84 ? -3.363 6.558 2.742 1.00 92.38 84 LEU A CA 1
ATOM 644 C C . LEU A 1 84 ? -3.664 7.077 1.331 1.00 92.38 84 LEU A C 1
ATOM 646 O O . LEU A 1 84 ? -3.151 6.520 0.363 1.00 92.38 84 LEU A O 1
ATOM 650 N N . ARG A 1 85 ? -4.408 8.185 1.206 1.00 92.94 85 ARG A N 1
ATOM 651 C CA . ARG A 1 85 ? -4.664 8.819 -0.101 1.00 92.94 85 ARG A CA 1
ATOM 652 C C . ARG A 1 85 ? -3.383 9.312 -0.770 1.00 92.94 85 ARG A C 1
ATOM 654 O O . ARG A 1 85 ? -3.243 9.196 -1.983 1.00 92.94 85 ARG A O 1
ATOM 661 N N . ASN A 1 86 ? -2.447 9.854 0.008 1.00 93.94 86 ASN A N 1
ATOM 662 C CA . ASN A 1 86 ? -1.155 10.285 -0.517 1.00 93.94 86 ASN A CA 1
ATOM 663 C C . ASN A 1 86 ? -0.358 9.093 -1.068 1.00 93.94 86 ASN A C 1
ATOM 665 O O . ASN A 1 86 ? 0.122 9.153 -2.197 1.00 93.94 86 ASN A O 1
ATOM 669 N N . VAL A 1 87 ? -0.294 7.988 -0.319 1.00 94.25 87 VAL A N 1
ATOM 670 C CA . VAL A 1 87 ? 0.375 6.751 -0.753 1.00 94.25 87 VAL A CA 1
ATOM 671 C C . VAL A 1 87 ? -0.271 6.188 -2.018 1.00 94.25 87 VAL A C 1
ATOM 673 O O . VAL A 1 87 ? 0.436 5.809 -2.948 1.00 94.25 87 VAL A O 1
ATOM 676 N N . GLU A 1 88 ? -1.599 6.178 -2.101 1.00 95.31 88 GLU A N 1
ATOM 677 C CA . GLU A 1 88 ? -2.325 5.726 -3.291 1.00 95.31 88 GLU A CA 1
ATOM 678 C C . GLU A 1 88 ? -1.991 6.587 -4.523 1.00 95.31 88 GLU A C 1
ATOM 680 O O . GLU A 1 88 ? -1.694 6.064 -5.601 1.00 95.31 88 GLU A O 1
ATOM 685 N N . GLN A 1 89 ? -1.922 7.910 -4.350 1.00 95.19 89 GLN A N 1
ATOM 686 C CA . GLN A 1 89 ? -1.515 8.833 -5.408 1.00 95.19 89 GLN A CA 1
ATOM 687 C C . GLN A 1 89 ? -0.044 8.638 -5.819 1.00 95.19 89 GLN A C 1
ATOM 689 O O . GLN A 1 89 ? 0.280 8.676 -7.012 1.00 95.19 89 GLN A O 1
ATOM 694 N N . GLN A 1 90 ? 0.852 8.392 -4.860 1.00 94.56 90 GLN A N 1
ATOM 695 C CA . GLN A 1 90 ? 2.256 8.080 -5.136 1.00 94.56 90 GLN A CA 1
ATOM 696 C C . GLN A 1 90 ? 2.399 6.765 -5.908 1.00 94.56 90 GLN A C 1
ATOM 698 O O . GLN A 1 90 ? 3.148 6.718 -6.883 1.00 94.56 90 GLN A O 1
ATOM 703 N N . LEU A 1 91 ? 1.643 5.728 -5.540 1.00 96.00 91 LEU A N 1
ATOM 704 C CA . LEU A 1 91 ? 1.627 4.448 -6.250 1.00 96.00 91 LEU A CA 1
ATOM 705 C C . LEU A 1 91 ? 1.095 4.592 -7.679 1.00 96.00 91 LEU A C 1
ATOM 707 O O . LEU A 1 91 ? 1.695 4.047 -8.606 1.00 96.00 91 LEU A O 1
ATOM 711 N N . SER A 1 92 ? 0.027 5.368 -7.879 1.00 95.44 92 SER A N 1
ATOM 712 C CA . SER A 1 92 ? -0.492 5.675 -9.218 1.00 95.44 92 SER A CA 1
ATOM 713 C C . SER A 1 92 ? 0.550 6.397 -10.076 1.00 95.44 92 SER A C 1
ATOM 715 O O . SER A 1 92 ? 0.715 6.083 -11.255 1.00 95.44 92 SER A O 1
ATOM 717 N N . THR A 1 93 ? 1.262 7.362 -9.493 1.00 95.31 93 THR A N 1
ATOM 718 C CA . THR A 1 93 ? 2.311 8.111 -10.198 1.00 95.31 93 THR A CA 1
ATOM 719 C C . THR A 1 93 ? 3.483 7.196 -10.548 1.00 95.31 93 THR A C 1
ATOM 721 O O . THR A 1 93 ? 3.968 7.216 -11.677 1.00 95.31 93 THR A O 1
ATOM 724 N N . PHE A 1 94 ? 3.891 6.341 -9.609 1.00 96.19 94 PHE A N 1
ATOM 725 C CA . PHE A 1 94 ? 4.957 5.367 -9.807 1.00 96.19 94 PHE A CA 1
ATOM 726 C C . PHE A 1 94 ? 4.626 4.354 -10.910 1.00 96.19 94 PHE A C 1
ATOM 728 O O . PHE A 1 94 ? 5.467 4.096 -11.767 1.00 96.19 94 PHE A O 1
ATOM 735 N N . GLN A 1 95 ? 3.402 3.814 -10.939 1.00 95.88 95 GLN A N 1
ATOM 736 C CA . GLN A 1 95 ? 2.971 2.915 -12.015 1.00 95.88 95 GLN A CA 1
ATOM 737 C C . GLN A 1 95 ? 3.017 3.595 -13.385 1.00 95.88 95 GLN A C 1
ATOM 739 O O . GLN A 1 95 ? 3.475 2.984 -14.351 1.00 95.88 95 GLN A O 1
ATOM 744 N N . SER A 1 96 ? 2.570 4.851 -13.464 1.00 95.12 96 SER A N 1
ATOM 745 C CA . SER A 1 96 ? 2.606 5.626 -14.706 1.00 95.12 96 SER A CA 1
ATOM 746 C C . SER A 1 96 ? 4.042 5.858 -15.190 1.00 95.12 96 SER A C 1
ATOM 748 O O . SER A 1 96 ? 4.353 5.561 -16.344 1.00 95.12 96 SER A O 1
ATOM 750 N N . ASP A 1 97 ? 4.944 6.297 -14.302 1.00 96.38 97 ASP A N 1
ATOM 751 C CA . ASP A 1 97 ? 6.355 6.522 -14.650 1.00 96.38 97 ASP A CA 1
ATOM 752 C C . ASP A 1 97 ? 7.034 5.212 -15.073 1.00 96.38 97 ASP A C 1
ATOM 754 O O . ASP A 1 97 ? 7.696 5.154 -16.108 1.00 96.38 97 ASP A O 1
ATOM 758 N N . LEU A 1 98 ? 6.788 4.115 -14.353 1.00 96.62 98 LEU A N 1
ATOM 759 C CA . LEU A 1 98 ? 7.304 2.796 -14.715 1.00 96.62 98 LEU A CA 1
ATOM 760 C C . LEU A 1 98 ? 6.806 2.368 -16.106 1.00 96.62 98 LEU A C 1
ATOM 762 O O . LEU A 1 98 ? 7.610 1.966 -16.950 1.00 96.62 98 LEU A O 1
ATOM 766 N N . GLY A 1 99 ? 5.509 2.519 -16.388 1.00 95.94 99 GLY A N 1
ATOM 767 C CA . GLY A 1 99 ? 4.932 2.240 -17.705 1.00 95.94 99 GLY A CA 1
ATOM 768 C C . GLY A 1 99 ? 5.549 3.090 -18.820 1.00 95.94 99 GLY A C 1
ATOM 769 O O . GLY A 1 99 ? 5.877 2.573 -19.895 1.00 95.94 99 GLY A O 1
ATOM 770 N N . GLN A 1 100 ? 5.784 4.376 -18.556 1.00 95.44 100 GLN A N 1
ATOM 771 C CA . GLN A 1 100 ? 6.429 5.286 -19.498 1.00 95.44 100 GLN A CA 1
ATOM 772 C C . GLN A 1 100 ? 7.885 4.884 -19.763 1.00 95.44 100 GLN A C 1
ATOM 774 O O . GLN A 1 100 ? 8.307 4.840 -20.918 1.00 95.44 100 GLN A O 1
ATOM 779 N N . ARG A 1 101 ? 8.650 4.522 -18.727 1.00 94.69 101 ARG A N 1
ATOM 780 C CA . ARG A 1 101 ? 10.044 4.068 -18.863 1.00 94.69 101 ARG A CA 1
ATOM 781 C C . ARG A 1 101 ? 10.150 2.801 -19.700 1.00 94.69 101 ARG A C 1
ATOM 783 O O . ARG A 1 101 ? 10.993 2.747 -20.595 1.00 94.69 101 ARG A O 1
ATOM 790 N N . PHE A 1 102 ? 9.283 1.818 -19.460 1.00 96.25 102 PHE A N 1
ATOM 791 C CA . PHE A 1 102 ? 9.237 0.602 -20.276 1.00 96.25 102 PHE A CA 1
ATOM 792 C C . PHE A 1 102 ? 8.850 0.894 -21.723 1.00 96.25 102 PHE A C 1
ATOM 794 O O . PHE A 1 102 ? 9.445 0.324 -22.636 1.00 96.25 102 PHE A O 1
ATOM 801 N N . SER A 1 103 ? 7.900 1.802 -21.943 1.00 92.94 103 SER A N 1
ATOM 802 C CA . SER A 1 103 ? 7.493 2.209 -23.291 1.00 92.94 103 SER A CA 1
ATOM 803 C C . SER A 1 103 ? 8.639 2.893 -24.039 1.00 92.94 103 SER A C 1
ATOM 805 O O . SER A 1 103 ? 8.917 2.541 -25.182 1.00 92.94 103 SER A O 1
ATOM 807 N N . SER A 1 104 ? 9.371 3.793 -23.377 1.00 92.56 104 SER A N 1
ATOM 808 C CA . SER A 1 104 ? 10.564 4.436 -23.938 1.00 92.56 104 SER A CA 1
ATOM 809 C C . SER A 1 104 ? 11.681 3.434 -24.233 1.00 92.56 104 SER A C 1
ATOM 811 O O . SER A 1 104 ? 12.325 3.515 -25.279 1.00 92.56 104 SER A O 1
ATOM 813 N N . LEU A 1 105 ? 11.912 2.468 -23.339 1.00 93.81 105 LEU A N 1
ATOM 814 C CA . LEU A 1 105 ? 12.920 1.426 -23.539 1.00 93.81 105 LEU A CA 1
ATOM 815 C C . LEU A 1 105 ? 12.558 0.515 -24.715 1.00 93.81 105 LEU A C 1
ATOM 817 O O . LEU A 1 105 ? 13.418 0.222 -25.543 1.00 93.81 105 LEU A O 1
ATOM 821 N N . ARG A 1 106 ? 11.284 0.125 -24.824 1.00 92.44 106 ARG A N 1
ATOM 822 C CA . ARG A 1 106 ? 10.771 -0.633 -25.968 1.00 92.44 106 ARG A CA 1
ATOM 823 C C . ARG A 1 106 ? 10.949 0.151 -27.266 1.00 92.44 106 ARG A C 1
ATOM 825 O O . ARG A 1 106 ? 11.575 -0.368 -28.175 1.00 92.44 106 ARG A O 1
ATOM 832 N N . ALA A 1 107 ? 10.528 1.415 -27.306 1.00 90.94 107 ALA A N 1
ATOM 833 C CA . ALA A 1 107 ? 10.720 2.273 -28.476 1.00 90.94 107 ALA A CA 1
ATOM 834 C C . ALA A 1 107 ? 12.201 2.407 -28.871 1.00 90.94 107 ALA A C 1
ATOM 836 O O . ALA A 1 107 ? 12.532 2.440 -30.052 1.00 90.94 107 ALA A O 1
ATOM 837 N N . THR A 1 108 ? 13.102 2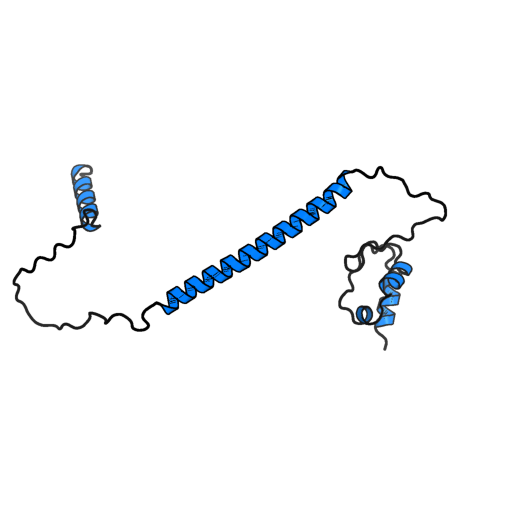.442 -27.886 1.00 90.19 108 THR A N 1
ATOM 838 C CA . THR A 1 108 ? 14.547 2.484 -28.138 1.00 90.19 108 THR A CA 1
ATOM 839 C C . THR A 1 108 ? 15.037 1.170 -28.739 1.00 90.19 108 THR A C 1
ATOM 841 O O . THR A 1 108 ? 15.758 1.208 -29.731 1.00 90.19 108 THR A O 1
ATOM 844 N N . MET A 1 109 ? 14.628 0.018 -28.198 1.00 89.56 109 MET A N 1
ATOM 845 C CA . MET A 1 109 ? 14.964 -1.284 -28.786 1.00 89.56 109 MET A CA 1
ATOM 846 C C . MET A 1 109 ? 14.398 -1.452 -30.195 1.00 89.56 109 MET A C 1
ATOM 848 O O . MET A 1 109 ? 15.118 -1.912 -31.074 1.00 89.56 109 MET A O 1
ATOM 852 N N . ASP A 1 110 ? 13.155 -1.035 -30.422 1.00 86.81 110 ASP A N 1
ATOM 853 C CA . ASP A 1 110 ? 12.500 -1.121 -31.730 1.00 86.81 110 ASP A CA 1
ATOM 854 C C . ASP A 1 110 ? 13.155 -0.183 -32.762 1.00 86.81 110 ASP A C 1
ATOM 856 O O . ASP A 1 110 ? 13.075 -0.424 -33.964 1.00 86.81 110 ASP A O 1
ATOM 860 N N . SER A 1 111 ? 13.835 0.876 -32.305 1.00 84.38 111 SER A N 1
ATOM 861 C CA . SER A 1 111 ? 14.616 1.779 -33.162 1.00 84.38 111 SER A CA 1
ATOM 862 C C . SER A 1 111 ? 16.011 1.256 -33.512 1.00 84.38 111 SER A C 1
ATOM 864 O O . SER A 1 111 ? 16.695 1.854 -34.348 1.00 84.38 111 SER A O 1
ATOM 866 N N . LEU A 1 112 ? 16.465 0.169 -32.876 1.00 83.19 112 LEU A N 1
ATOM 867 C CA . LEU A 1 112 ? 17.762 -0.410 -33.196 1.00 83.19 112 LEU A CA 1
ATOM 868 C C . LEU A 1 112 ? 17.698 -1.103 -34.564 1.00 83.19 112 LEU A C 1
ATOM 870 O O . LEU A 1 112 ? 16.739 -1.820 -34.856 1.00 83.19 112 LEU A O 1
ATOM 874 N N . PRO A 1 113 ? 18.724 -0.929 -35.411 1.00 75.88 113 PRO A N 1
ATOM 875 C CA . PRO A 1 113 ? 18.796 -1.643 -36.673 1.00 75.88 113 PRO A CA 1
ATOM 876 C C . PRO A 1 113 ? 18.848 -3.153 -36.409 1.00 75.88 113 PRO A C 1
ATOM 878 O O . PRO A 1 113 ? 19.703 -3.641 -35.671 1.00 75.88 113 PRO A O 1
ATOM 881 N N . VAL A 1 114 ? 17.916 -3.883 -37.027 1.00 73.44 114 VAL A N 1
ATOM 882 C CA . VAL A 1 114 ? 17.806 -5.352 -36.945 1.00 73.44 114 VAL A CA 1
ATOM 883 C C . VAL A 1 114 ? 19.017 -6.038 -37.585 1.00 73.44 114 VAL A C 1
ATOM 885 O O . VAL A 1 114 ? 19.379 -7.153 -37.217 1.00 73.44 114 VAL A O 1
ATOM 888 N N . GLU A 1 115 ? 19.667 -5.360 -38.529 1.00 68.88 115 GLU A N 1
ATOM 889 C CA . GLU A 1 115 ? 20.832 -5.872 -39.232 1.00 68.88 115 GLU A CA 1
ATOM 890 C C . GLU A 1 115 ? 22.122 -5.345 -38.580 1.00 68.88 115 GLU A C 1
ATOM 892 O O . GLU A 1 115 ? 22.288 -4.127 -38.434 1.00 68.88 115 GLU A O 1
ATOM 897 N N . PRO A 1 116 ? 23.047 -6.228 -38.158 1.00 67.19 116 PRO A N 1
ATOM 898 C CA . PRO A 1 116 ? 24.338 -5.790 -37.657 1.00 67.19 116 PRO A CA 1
ATOM 899 C C . PRO A 1 116 ? 25.075 -5.027 -38.768 1.00 67.19 116 PRO A C 1
ATOM 901 O O . PRO A 1 116 ? 25.030 -5.448 -39.927 1.00 67.19 116 PRO A O 1
ATOM 904 N N . PRO A 1 117 ? 25.778 -3.922 -38.450 1.00 68.19 117 PRO A N 1
ATOM 905 C CA . PRO A 1 117 ? 26.560 -3.210 -39.449 1.00 68.19 117 PRO A CA 1
ATOM 906 C C . PRO A 1 117 ? 27.529 -4.194 -40.115 1.00 68.19 117 PRO A C 1
ATOM 908 O O . PRO A 1 117 ? 28.106 -5.033 -39.410 1.00 68.19 117 PRO A O 1
ATOM 911 N N . PRO A 1 118 ? 27.710 -4.122 -41.447 1.00 66.81 118 PRO A N 1
ATOM 912 C CA . PRO A 1 118 ? 28.525 -5.082 -42.170 1.00 66.81 118 PRO A CA 1
ATOM 913 C C . PRO A 1 118 ? 29.900 -5.167 -41.513 1.00 66.81 118 PRO A C 1
ATOM 915 O O . PRO A 1 118 ? 30.616 -4.171 -41.382 1.00 66.81 118 PRO A O 1
ATOM 918 N N . SER A 1 119 ? 30.237 -6.371 -41.046 1.00 58.28 119 SER A N 1
ATOM 919 C CA . SER A 1 119 ? 31.547 -6.691 -40.494 1.00 58.28 119 SER A CA 1
ATOM 920 C C . SER A 1 119 ? 32.600 -6.274 -41.513 1.00 58.28 119 SER A C 1
ATOM 922 O O . SER A 1 119 ? 32.732 -6.886 -42.572 1.00 58.28 119 SER A O 1
ATOM 924 N N . ALA A 1 120 ? 33.368 -5.232 -41.195 1.00 57.03 120 ALA A N 1
ATOM 925 C CA . ALA A 1 120 ? 34.572 -4.872 -41.928 1.00 57.03 120 ALA A CA 1
ATOM 926 C C . ALA A 1 120 ? 35.659 -5.926 -41.656 1.00 57.03 120 ALA A C 1
ATOM 928 O O . ALA A 1 120 ? 36.644 -5.680 -40.961 1.00 57.03 120 ALA A O 1
ATOM 929 N N . ARG A 1 121 ? 35.454 -7.140 -42.165 1.00 56.69 121 ARG A N 1
ATOM 930 C CA . ARG A 1 121 ? 36.459 -8.197 -42.241 1.00 56.69 121 ARG A CA 1
ATOM 931 C C . ARG A 1 121 ? 36.325 -8.921 -43.570 1.00 56.69 121 ARG A C 1
ATOM 933 O O . ARG A 1 121 ? 35.836 -10.039 -43.609 1.00 56.69 121 ARG A O 1
ATOM 940 N N . SER A 1 122 ? 36.813 -8.276 -44.627 1.00 47.53 122 SER A N 1
ATOM 941 C CA . SER A 1 122 ? 37.460 -8.954 -45.757 1.00 47.53 122 SER A CA 1
ATOM 942 C C . SER A 1 122 ? 37.986 -7.939 -46.776 1.00 47.53 122 SER A C 1
ATOM 944 O O . SER A 1 122 ? 37.373 -7.691 -47.808 1.00 47.53 122 SER A O 1
ATOM 946 N N . VAL A 1 123 ? 39.163 -7.385 -46.506 1.00 44.56 123 VAL A N 1
ATOM 947 C CA . VAL A 1 123 ? 40.179 -7.225 -47.555 1.00 44.56 123 VAL A CA 1
ATOM 948 C C . VAL A 1 123 ? 41.423 -7.821 -46.900 1.00 44.56 123 VAL A C 1
ATOM 950 O O . VAL A 1 123 ? 41.935 -7.277 -45.932 1.00 44.56 123 VAL A O 1
ATOM 953 N N . GLY A 1 124 ? 41.729 -9.090 -47.140 1.00 40.31 124 GLY A N 1
ATOM 954 C CA . GLY A 1 124 ? 42.248 -9.503 -48.430 1.00 40.31 124 GLY A CA 1
ATOM 955 C C . GLY A 1 124 ? 43.758 -9.343 -48.344 1.00 40.31 124 GLY A C 1
ATOM 956 O O . GLY A 1 124 ? 44.288 -8.277 -48.625 1.00 40.31 124 GLY A O 1
ATOM 957 N N . ASP A 1 125 ? 44.397 -10.400 -47.855 1.00 46.53 125 ASP A N 1
ATOM 958 C CA . ASP A 1 125 ? 45.811 -10.701 -48.020 1.00 46.53 125 ASP A CA 1
ATOM 959 C C . ASP A 1 125 ? 46.297 -10.296 -49.421 1.00 46.53 125 ASP A C 1
ATOM 961 O O . ASP A 1 125 ? 45.730 -10.770 -50.409 1.00 46.53 125 ASP A O 1
ATOM 965 N N . ARG A 1 126 ? 47.279 -9.382 -49.491 1.00 43.00 126 ARG A N 1
ATOM 966 C CA . ARG A 1 126 ? 48.317 -9.282 -50.536 1.00 43.00 126 ARG A CA 1
ATOM 967 C C . ARG A 1 126 ? 49.190 -8.037 -50.347 1.00 43.00 126 ARG A C 1
ATOM 969 O O . ARG A 1 126 ? 48.713 -6.913 -50.426 1.00 43.00 126 ARG A O 1
ATOM 976 N N . SER A 1 127 ? 50.476 -8.315 -50.139 1.00 40.56 127 SER A N 1
ATOM 977 C CA . SER A 1 127 ? 51.661 -7.575 -50.591 1.00 40.56 127 SER A CA 1
ATOM 978 C C . SER A 1 127 ? 51.703 -6.052 -50.433 1.00 40.56 127 SER A C 1
ATOM 980 O O . SER A 1 127 ? 51.079 -5.297 -51.165 1.00 40.56 127 SER A O 1
ATOM 982 N N . ASP A 1 128 ? 52.585 -5.632 -49.524 1.00 47.28 128 ASP A N 1
ATOM 983 C CA . ASP A 1 128 ? 53.750 -4.802 -49.854 1.00 47.28 128 ASP A CA 1
ATOM 984 C C . ASP A 1 128 ? 53.532 -3.733 -50.942 1.00 47.28 128 ASP A C 1
ATOM 986 O O . ASP A 1 128 ? 53.655 -4.020 -52.129 1.00 47.28 128 ASP A O 1
ATOM 990 N N . SER A 1 129 ? 53.194 -2.505 -50.527 1.00 40.34 129 SER A N 1
ATOM 991 C CA . SER A 1 129 ? 53.582 -1.220 -51.147 1.00 40.34 129 SER A CA 1
ATOM 992 C C . SER A 1 129 ? 52.781 -0.070 -50.533 1.00 40.34 129 SER A C 1
ATOM 994 O O . SER A 1 129 ? 51.592 0.117 -50.782 1.00 40.34 129 SER A O 1
ATOM 996 N N . ARG A 1 130 ? 53.461 0.756 -49.741 1.00 42.94 130 ARG A N 1
ATOM 997 C CA . ARG A 1 130 ? 52.998 2.097 -49.360 1.00 42.94 130 ARG A CA 1
ATOM 998 C C . ARG A 1 130 ? 52.866 2.953 -50.637 1.00 42.94 130 ARG A C 1
ATOM 1000 O O . ARG A 1 130 ? 53.742 2.864 -51.493 1.00 42.94 130 ARG A O 1
ATOM 1007 N N . PRO A 1 131 ? 51.870 3.851 -50.737 1.00 45.19 131 PRO A N 1
ATOM 1008 C CA . PRO A 1 131 ? 52.219 5.253 -50.506 1.00 45.19 131 PRO A CA 1
ATOM 1009 C C . PRO A 1 131 ? 51.164 6.044 -49.717 1.00 45.19 131 PRO A C 1
ATOM 1011 O O . PRO A 1 131 ? 49.967 5.776 -49.736 1.00 45.19 131 PRO A O 1
ATOM 1014 N N . SER A 1 132 ? 51.665 7.043 -48.991 1.00 44.94 132 SER A N 1
ATOM 1015 C CA . SER A 1 132 ? 50.897 8.052 -48.263 1.00 44.94 132 SER A CA 1
ATOM 1016 C C . SER A 1 132 ? 50.003 8.897 -49.174 1.00 44.94 132 SER A C 1
ATOM 1018 O O . SER A 1 132 ? 50.444 9.321 -50.237 1.00 44.94 132 SER A O 1
ATOM 1020 N N . SER A 1 133 ? 48.828 9.261 -48.647 1.00 40.34 133 SER A N 1
ATOM 1021 C CA . SER A 1 133 ? 48.342 10.647 -48.472 1.00 40.34 133 SER A CA 1
ATOM 1022 C C . SER A 1 133 ? 46.867 10.799 -48.835 1.00 40.34 133 SER A C 1
ATOM 1024 O O . SER A 1 133 ? 46.485 10.861 -49.994 1.00 40.34 133 SER A O 1
ATOM 1026 N N . GLY A 1 134 ? 46.048 10.945 -47.798 1.00 36.59 134 GLY A N 1
ATOM 1027 C CA . GLY A 1 134 ? 44.664 11.393 -47.875 1.00 36.59 134 GLY A CA 1
ATOM 1028 C C . GLY A 1 134 ? 44.279 11.910 -46.500 1.00 36.59 134 GLY A C 1
ATOM 1029 O O . GLY A 1 134 ? 43.904 11.139 -45.622 1.00 36.59 134 GLY A O 1
ATOM 1030 N N . ALA A 1 135 ? 44.509 13.202 -46.281 1.00 51.72 135 ALA A N 1
ATOM 1031 C CA . ALA A 1 135 ? 44.307 13.895 -45.020 1.00 51.72 135 ALA A CA 1
ATOM 1032 C C . ALA A 1 135 ? 42.853 13.764 -44.534 1.00 51.72 135 ALA A C 1
ATOM 1034 O O . ALA A 1 135 ? 41.974 14.500 -44.966 1.00 51.72 135 ALA A O 1
ATOM 1035 N N . SER A 1 136 ? 42.602 12.852 -43.595 1.00 43.50 136 SER A N 1
ATOM 1036 C CA . SER A 1 136 ? 41.443 12.946 -42.712 1.00 43.50 136 SER A CA 1
ATOM 1037 C C . SER A 1 136 ? 41.957 13.383 -41.351 1.00 43.50 136 SER A C 1
ATOM 1039 O O . SER A 1 136 ? 42.513 12.597 -40.580 1.00 43.50 136 SER A O 1
ATOM 1041 N N . SER A 1 137 ? 41.826 14.681 -41.090 1.00 52.94 137 SER A N 1
ATOM 1042 C CA . SER A 1 137 ? 42.030 15.309 -39.792 1.00 52.94 137 SER A CA 1
ATOM 1043 C C . SER A 1 137 ? 41.004 14.766 -38.794 1.00 52.94 137 SER A C 1
ATOM 1045 O O . SER A 1 137 ? 40.026 15.430 -38.454 1.00 52.94 137 SER A O 1
ATOM 1047 N N . ARG A 1 138 ? 41.211 13.539 -38.306 1.00 54.00 138 ARG A N 1
ATOM 1048 C CA . ARG A 1 138 ? 40.607 13.131 -37.039 1.00 54.00 138 ARG A CA 1
ATOM 1049 C C . ARG A 1 138 ? 41.208 14.031 -35.960 1.00 54.00 138 ARG A C 1
ATOM 1051 O O . ARG A 1 138 ? 42.437 14.120 -35.897 1.00 54.00 138 ARG A O 1
ATOM 1058 N N . PRO A 1 139 ? 40.396 14.696 -35.121 1.00 49.66 139 PRO A N 1
ATOM 1059 C CA . PRO A 1 139 ? 40.934 15.456 -34.009 1.00 49.66 139 PRO A CA 1
ATOM 1060 C C . PRO A 1 139 ? 41.760 14.492 -33.160 1.00 49.66 139 PRO A C 1
ATOM 1062 O O . PRO A 1 139 ? 41.246 13.499 -32.638 1.00 49.66 139 PRO A O 1
ATOM 1065 N N . VAL A 1 140 ? 43.066 14.745 -33.081 1.00 56.59 140 VAL A N 1
ATOM 1066 C CA . VAL A 1 140 ? 43.956 14.019 -32.183 1.00 56.59 140 VAL A CA 1
ATOM 1067 C C . VAL A 1 140 ? 43.493 14.388 -30.784 1.00 56.59 140 VAL A C 1
ATOM 1069 O O . VAL A 1 140 ? 43.837 15.444 -30.259 1.00 56.59 140 VAL A O 1
ATOM 1072 N N . SER A 1 141 ? 42.644 13.540 -30.202 1.00 55.47 141 SER A N 1
ATOM 1073 C CA . SER A 1 141 ? 42.331 13.592 -28.783 1.00 55.47 141 SER A CA 1
ATOM 1074 C C . SER A 1 141 ? 43.665 13.664 -28.045 1.00 55.47 141 SER A C 1
ATOM 1076 O O . SER A 1 141 ? 44.456 12.717 -28.061 1.00 55.47 141 SER A O 1
ATOM 1078 N N . ARG A 1 142 ? 43.923 14.814 -27.411 1.00 56.91 142 ARG A N 1
ATOM 1079 C CA . ARG A 1 142 ? 45.115 15.095 -26.594 1.00 56.91 142 ARG A CA 1
ATOM 1080 C C . ARG A 1 142 ? 45.248 14.152 -25.387 1.00 56.91 142 ARG A C 1
ATOM 1082 O O . ARG A 1 142 ? 46.161 14.299 -24.591 1.00 56.91 142 ARG A O 1
ATOM 1089 N N . CYS A 1 143 ? 44.351 13.176 -25.248 1.00 54.50 143 CYS A N 1
ATOM 1090 C CA . CYS A 1 143 ? 44.314 12.177 -24.191 1.00 54.50 143 CYS A CA 1
ATOM 1091 C C . CYS A 1 143 ? 44.247 10.751 -24.764 1.00 54.50 143 CYS A C 1
ATOM 1093 O O . CYS A 1 143 ? 43.419 9.947 -24.339 1.00 54.50 143 CYS A O 1
ATOM 1095 N N . SER A 1 144 ? 45.112 10.397 -25.723 1.00 66.94 144 SER A N 1
ATOM 1096 C CA . SER A 1 144 ? 45.286 8.976 -26.054 1.00 66.94 144 SER A CA 1
ATOM 1097 C C . SER A 1 144 ? 45.947 8.250 -24.874 1.00 66.94 144 SER A C 1
ATOM 1099 O O . SER A 1 144 ? 46.933 8.730 -24.311 1.00 66.94 144 SER A O 1
ATOM 1101 N N . SER A 1 145 ? 45.419 7.082 -24.495 1.00 68.50 145 SER A N 1
ATOM 1102 C CA . SER A 1 145 ? 45.985 6.229 -23.432 1.00 68.50 145 SER A CA 1
ATOM 1103 C C . SER A 1 145 ? 47.492 5.989 -23.628 1.00 68.50 145 SER A C 1
ATOM 1105 O O . SER A 1 145 ? 48.265 6.040 -22.672 1.00 68.50 145 SER A O 1
ATOM 1107 N N . ARG A 1 146 ? 47.933 5.843 -24.886 1.00 69.31 146 ARG A N 1
ATOM 1108 C CA . ARG A 1 146 ? 49.351 5.701 -25.246 1.00 69.31 146 ARG A CA 1
ATOM 1109 C C . ARG A 1 146 ? 50.195 6.935 -24.922 1.00 69.31 146 ARG A C 1
ATOM 1111 O O . ARG A 1 146 ? 51.329 6.765 -24.489 1.00 69.31 146 ARG A O 1
ATOM 1118 N N . ALA A 1 147 ? 49.666 8.146 -25.101 1.00 76.06 147 ALA A N 1
ATOM 1119 C CA . ALA A 1 147 ? 50.380 9.374 -24.747 1.00 76.06 147 ALA A CA 1
ATOM 1120 C C . ALA A 1 147 ? 50.581 9.487 -23.227 1.00 76.06 147 ALA A C 1
ATOM 1122 O O . ALA A 1 147 ? 51.697 9.745 -22.788 1.00 76.06 147 ALA A O 1
ATOM 1123 N N . ARG A 1 148 ? 49.546 9.175 -22.431 1.00 77.25 148 ARG A N 1
ATOM 1124 C CA . ARG A 1 148 ? 49.635 9.164 -20.957 1.00 77.25 148 ARG A CA 1
ATOM 1125 C C . ARG A 1 148 ? 50.603 8.104 -20.433 1.00 77.25 148 ARG A C 1
ATOM 1127 O O . ARG A 1 148 ? 51.369 8.369 -19.517 1.00 77.25 148 ARG A O 1
ATOM 1134 N N . LEU A 1 149 ? 50.600 6.912 -21.031 1.00 79.88 149 LEU A N 1
ATOM 1135 C CA . LEU A 1 149 ? 51.550 5.852 -20.678 1.00 79.88 149 LEU A CA 1
ATOM 1136 C C . LEU A 1 149 ? 52.995 6.238 -21.005 1.00 79.88 149 LEU A C 1
ATOM 1138 O O . LEU A 1 149 ? 53.900 5.894 -20.249 1.00 79.88 149 LEU A O 1
ATOM 1142 N N . LYS A 1 150 ? 53.218 6.942 -22.120 1.00 83.31 150 LYS A N 1
ATOM 1143 C CA . LYS A 1 150 ? 54.544 7.454 -22.476 1.00 83.31 150 LYS A CA 1
ATOM 1144 C C . LYS A 1 150 ? 55.007 8.515 -21.475 1.00 83.31 150 LYS A C 1
ATOM 1146 O O . LYS A 1 150 ? 56.102 8.395 -20.946 1.00 83.31 150 LYS A O 1
ATOM 1151 N N . GLU A 1 151 ? 54.147 9.474 -21.149 1.00 82.69 151 GLU A N 1
ATOM 1152 C CA . GLU A 1 151 ? 54.440 10.522 -20.166 1.00 82.69 151 GLU A CA 1
ATOM 1153 C C . GLU A 1 151 ? 54.732 9.950 -18.770 1.00 82.69 151 GLU A C 1
ATOM 1155 O O . GLU A 1 151 ? 55.708 10.342 -18.137 1.00 82.69 151 GLU A O 1
ATOM 1160 N N . ALA A 1 152 ? 53.957 8.957 -18.322 1.00 83.12 152 ALA A N 1
ATOM 1161 C CA . ALA A 1 152 ? 54.197 8.276 -17.051 1.00 83.12 152 ALA A CA 1
ATOM 1162 C C . ALA A 1 152 ? 55.546 7.534 -17.025 1.00 83.12 152 ALA A C 1
ATOM 1164 O O . ALA A 1 152 ? 56.255 7.584 -16.020 1.00 83.12 152 ALA A O 1
ATOM 1165 N N . LYS A 1 153 ? 55.933 6.880 -18.132 1.00 83.94 153 LYS A N 1
ATOM 1166 C CA . LYS A 1 153 ? 57.251 6.234 -18.264 1.00 83.94 153 LYS A CA 1
ATOM 1167 C C . LYS A 1 153 ? 58.390 7.251 -18.257 1.00 83.94 153 LYS A C 1
ATOM 1169 O O . LYS A 1 153 ? 59.376 7.041 -17.556 1.00 83.94 153 LYS A O 1
ATOM 1174 N N . ASP A 1 154 ? 58.239 8.351 -18.987 1.00 87.06 154 ASP A N 1
ATOM 1175 C CA . ASP A 1 154 ? 59.247 9.412 -19.060 1.00 87.06 154 ASP A CA 1
AT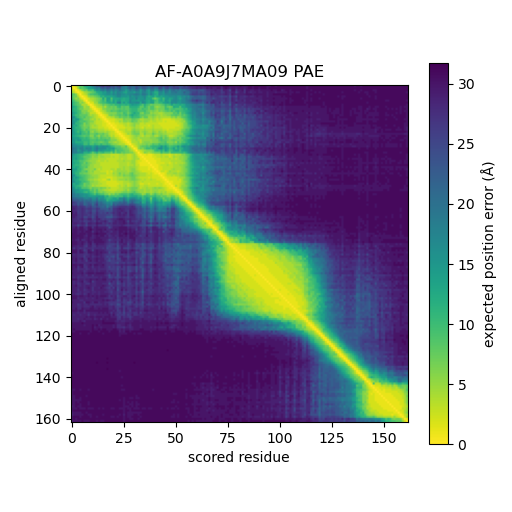OM 1176 C C . ASP A 1 154 ? 59.414 10.116 -17.702 1.00 87.06 154 ASP A C 1
ATOM 1178 O O . ASP A 1 154 ? 60.530 10.453 -17.304 1.00 87.06 154 ASP A O 1
ATOM 1182 N N . PHE A 1 155 ? 58.321 10.307 -16.956 1.00 86.25 155 PHE A N 1
ATOM 1183 C CA . PHE A 1 155 ? 58.357 10.833 -15.593 1.00 86.25 155 PHE A CA 1
ATOM 1184 C C . PHE A 1 155 ? 59.052 9.864 -14.631 1.00 86.25 155 PHE A C 1
ATOM 1186 O O . PHE A 1 155 ? 59.900 10.289 -13.843 1.00 86.25 155 PHE A O 1
ATOM 1193 N N . ALA A 1 156 ? 58.745 8.566 -14.722 1.00 87.25 156 ALA A N 1
ATOM 1194 C CA . ALA A 1 156 ? 59.378 7.550 -13.892 1.00 87.25 156 ALA A CA 1
ATOM 1195 C C . ALA A 1 156 ? 60.897 7.478 -14.132 1.00 87.25 156 ALA A C 1
ATOM 1197 O O . ALA A 1 156 ? 61.674 7.512 -13.182 1.00 87.25 156 ALA A O 1
ATOM 1198 N N . ALA A 1 157 ? 61.323 7.488 -15.397 1.00 83.06 157 ALA A N 1
ATOM 1199 C CA . ALA A 1 157 ? 62.735 7.447 -15.783 1.00 83.06 157 ALA A CA 1
ATOM 1200 C C . ALA A 1 157 ? 63.541 8.685 -15.342 1.00 83.06 157 ALA A C 1
ATOM 1202 O O . ALA A 1 157 ? 64.759 8.610 -15.186 1.00 83.06 157 ALA A O 1
ATOM 1203 N N . LYS A 1 158 ? 62.882 9.835 -15.153 1.00 83.00 158 LYS A N 1
ATOM 1204 C CA . LYS A 1 158 ? 63.531 11.068 -14.682 1.00 83.00 158 LYS A CA 1
ATOM 1205 C C . LYS A 1 158 ? 63.652 11.150 -13.164 1.00 83.00 158 LYS A C 1
ATOM 1207 O O . LYS A 1 158 ? 64.610 11.740 -12.684 1.00 83.00 158 LYS A O 1
ATOM 1212 N N . ASN A 1 159 ? 62.682 10.609 -12.430 1.00 83.50 159 ASN A N 1
ATOM 1213 C CA . ASN A 1 159 ? 62.558 10.844 -10.986 1.00 83.50 159 ASN A CA 1
ATOM 1214 C C . ASN A 1 159 ? 62.892 9.620 -10.127 1.00 83.50 159 ASN A C 1
ATOM 1216 O O . ASN A 1 159 ? 63.167 9.774 -8.943 1.00 83.50 159 ASN A O 1
ATOM 1220 N N . PHE A 1 160 ? 62.866 8.419 -10.705 1.00 79.50 160 PHE A N 1
ATOM 1221 C CA . PHE A 1 160 ? 63.048 7.161 -9.980 1.00 79.50 160 PHE A CA 1
ATOM 1222 C C . PHE A 1 160 ? 64.147 6.300 -10.609 1.00 79.50 160 PHE A C 1
ATOM 1224 O O . PHE A 1 160 ? 63.992 5.087 -10.726 1.00 79.50 160 PHE A O 1
ATOM 1231 N N . GLN A 1 161 ? 65.249 6.923 -11.042 1.00 63.12 161 GLN A N 1
ATOM 1232 C CA . GLN A 1 161 ? 66.449 6.178 -11.431 1.00 63.12 161 GLN A C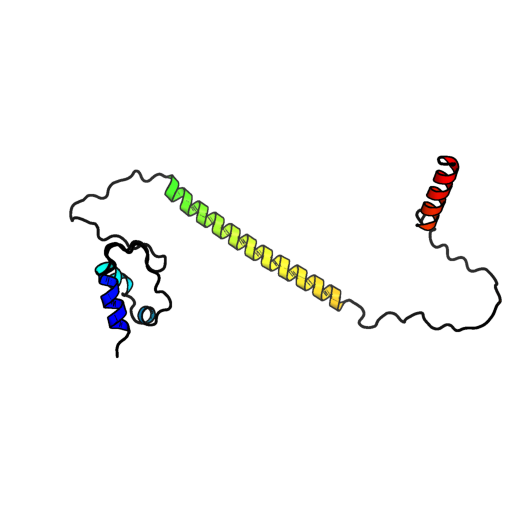A 1
ATOM 1233 C C . GLN A 1 161 ? 66.914 5.339 -10.231 1.00 63.12 161 GLN A C 1
ATOM 1235 O O . GLN A 1 161 ? 67.264 5.898 -9.193 1.00 63.12 161 GLN A O 1
ATOM 1240 N N . LEU A 1 162 ? 66.851 4.013 -10.372 1.00 53.75 162 LEU A N 1
ATOM 1241 C CA . LEU A 1 162 ? 67.708 3.089 -9.631 1.00 53.75 162 LEU A CA 1
ATOM 1242 C C . LEU A 1 162 ? 69.089 3.092 -10.285 1.00 53.75 162 LEU A C 1
ATOM 1244 O O . LEU A 1 162 ? 69.121 3.054 -11.539 1.00 53.75 162 LEU A O 1
#

Nearest PDB structures (foldseek):
  4wyk-assembly1_A  TM=6.348E-01  e=1.254E-02  Homo sapiens
  4wyk-assembly1_C  TM=6.433E-01  e=2.629E-02  Homo sapiens
  5gmk-assembly1_b  TM=8.341E-01  e=3.387E-01  Saccharomyces cerevisiae S288C
  4wwu-assembly1_K  TM=8.816E-01  e=4.144E-01  Saccharomyces cerevisiae S288C

InterPro domains:
  IPR032675 Leucine-rich repeat domain superfamily [G3DSA:3.80.10.10] (4-57)

Radius of gyration: 40.05 Å; Cα contacts (8 Å, |Δi|>4): 52; chains: 1; bounding box: 94×54×86 Å